Protein AF-A0A2N3RC85-F1 (afdb_monomer_lite)

Sequence (109 aa):
MSHQMHPDEDVQDNLLNWNDRAVVHANGGYGDLDAFVKDSSALSPATMRDLEVLKSHLPEHSIKGLRLLHLQCHIGTDTLSWWCLGARNVYGLVFLPLRWIMPGNYLNK

Secondary structure (DSSP, 8-state):
------HHHHHHHHHHHHHHHHHHIIIIIT--HHHHHH-TT---HHHHHHHHHHGGGSGGGS-TT-EEEEES-TTSHHHHHHHHTT-SEEEEE----GGGS-SS--S--

Structure (mmCIF, N/CA/C/O backbone):
data_AF-A0A2N3RC85-F1
#
_entry.id   AF-A0A2N3RC85-F1
#
loop_
_atom_site.group_PDB
_atom_site.id
_atom_site.type_symbol
_atom_site.label_atom_id
_atom_site.label_alt_id
_atom_site.label_comp_id
_atom_site.label_asym_id
_atom_site.label_entity_id
_atom_site.label_seq_id
_atom_site.pdbx_PDB_ins_code
_atom_site.Cartn_x
_atom_site.Cartn_y
_atom_site.Cartn_z
_atom_site.occupancy
_atom_site.B_iso_or_equiv
_atom_site.auth_seq_id
_atom_site.auth_comp_id
_atom_site.auth_asym_id
_atom_site.auth_atom_id
_atom_site.pdbx_PDB_model_num
ATOM 1 N N . MET A 1 1 ? 25.884 23.493 -8.509 1.00 44.88 1 MET A N 1
ATOM 2 C CA . MET A 1 1 ? 25.782 22.731 -9.769 1.00 44.88 1 MET A CA 1
ATOM 3 C C . MET A 1 1 ? 24.307 22.556 -10.069 1.00 44.88 1 MET A C 1
ATOM 5 O O . MET A 1 1 ? 23.604 22.036 -9.215 1.00 44.88 1 MET A O 1
ATOM 9 N N . SER A 1 2 ? 23.814 23.090 -11.185 1.00 55.50 2 SER A N 1
ATOM 10 C CA . SER A 1 2 ? 22.423 22.904 -11.608 1.00 55.50 2 SER A CA 1
ATOM 11 C C . SER A 1 2 ? 22.266 21.490 -12.159 1.00 55.50 2 SER A C 1
ATOM 13 O O . SER A 1 2 ? 22.930 21.147 -13.133 1.00 55.50 2 SER A O 1
ATOM 15 N N . HIS A 1 3 ? 21.429 20.670 -11.528 1.00 71.19 3 HIS A N 1
ATOM 16 C CA . HIS A 1 3 ? 21.025 19.387 -12.095 1.00 71.19 3 HIS A CA 1
ATOM 17 C C . HIS A 1 3 ? 20.127 19.680 -13.304 1.00 71.19 3 HIS A C 1
ATOM 19 O O . HIS A 1 3 ? 19.030 20.216 -13.142 1.00 71.19 3 HIS A O 1
ATOM 25 N N . GLN A 1 4 ? 20.631 19.437 -14.514 1.00 75.81 4 GLN A N 1
ATOM 26 C CA . GLN A 1 4 ? 19.804 19.441 -15.717 1.00 75.81 4 GLN A CA 1
ATOM 27 C C . GLN A 1 4 ? 18.958 18.169 -15.682 1.00 75.81 4 GLN A C 1
ATOM 29 O O . GLN A 1 4 ? 19.509 17.078 -15.751 1.00 75.81 4 GLN A O 1
ATOM 34 N N . MET A 1 5 ? 17.640 18.319 -15.523 1.00 68.38 5 MET A N 1
ATOM 35 C CA . MET A 1 5 ? 16.714 17.201 -15.705 1.00 68.38 5 MET A CA 1
ATOM 36 C C . MET A 1 5 ? 16.637 16.860 -17.189 1.00 68.38 5 MET A C 1
ATOM 38 O O . MET A 1 5 ? 16.505 17.766 -18.020 1.00 68.38 5 MET A O 1
ATOM 42 N N . HIS A 1 6 ? 16.666 15.568 -17.494 1.00 87.06 6 HIS A N 1
ATOM 43 C CA . HIS A 1 6 ? 16.434 15.016 -18.821 1.00 87.06 6 HIS A CA 1
ATOM 44 C C . HIS A 1 6 ? 15.177 14.149 -18.723 1.00 87.06 6 HIS A C 1
ATOM 46 O O . HIS A 1 6 ? 15.284 12.934 -18.601 1.00 87.06 6 HIS A O 1
ATOM 52 N N . PRO A 1 7 ? 13.969 14.753 -18.745 1.00 80.12 7 PRO A N 1
ATOM 53 C CA . PRO A 1 7 ? 12.749 14.090 -18.287 1.00 80.12 7 PRO A CA 1
ATOM 54 C C . PRO A 1 7 ? 12.446 12.781 -19.014 1.00 80.12 7 PRO A C 1
ATOM 56 O O . PRO A 1 7 ? 11.938 11.849 -18.402 1.00 80.12 7 PRO A O 1
ATOM 59 N N . ASP A 1 8 ? 12.772 12.700 -20.304 1.00 88.94 8 ASP A N 1
ATOM 60 C CA . ASP A 1 8 ? 12.568 11.480 -21.080 1.00 88.94 8 ASP A CA 1
ATOM 61 C C . ASP A 1 8 ? 13.523 10.364 -20.637 1.00 88.94 8 ASP A C 1
ATOM 63 O O . ASP A 1 8 ? 13.085 9.230 -20.458 1.00 88.94 8 ASP A O 1
ATOM 67 N N . GLU A 1 9 ? 14.798 10.678 -20.399 1.00 90.62 9 GLU A N 1
ATOM 68 C CA . GLU A 1 9 ? 15.791 9.719 -19.895 1.00 90.62 9 GLU A CA 1
ATOM 69 C C . GLU A 1 9 ? 15.458 9.297 -18.458 1.00 90.62 9 GLU A C 1
ATOM 71 O O . GLU A 1 9 ? 15.381 8.104 -18.177 1.00 90.62 9 GLU A O 1
ATOM 76 N N . ASP A 1 10 ? 15.123 10.251 -17.584 1.00 90.56 10 ASP A N 1
ATOM 77 C CA . ASP A 1 10 ? 14.735 9.999 -16.191 1.00 90.56 10 ASP A CA 1
ATOM 78 C C . ASP A 1 10 ? 13.502 9.075 -16.100 1.00 90.56 10 ASP A C 1
ATOM 80 O O . ASP A 1 10 ? 13.435 8.160 -15.271 1.00 90.56 10 ASP A O 1
ATOM 84 N N . VAL A 1 11 ? 12.510 9.285 -16.975 1.00 89.12 11 VAL A N 1
ATOM 85 C CA . VAL A 1 11 ? 11.309 8.441 -17.054 1.00 89.12 11 VAL A CA 1
ATOM 86 C C . VAL A 1 11 ? 11.645 7.043 -17.571 1.00 89.12 11 VAL A C 1
ATOM 88 O O . VAL A 1 11 ? 11.105 6.068 -17.040 1.00 89.12 11 VAL A O 1
ATOM 91 N N . GLN A 1 12 ? 12.521 6.918 -18.574 1.00 89.56 12 GLN A N 1
ATOM 92 C CA . GLN A 1 12 ? 12.948 5.613 -19.086 1.00 89.56 12 GLN A CA 1
ATOM 93 C C . GLN A 1 12 ? 13.753 4.828 -18.049 1.00 89.56 12 GLN A C 1
ATOM 95 O O . GLN A 1 12 ? 13.475 3.648 -17.839 1.00 89.56 12 GLN A O 1
ATOM 100 N N . ASP A 1 13 ? 14.680 5.471 -17.346 1.00 90.88 13 ASP A N 1
ATOM 101 C CA . ASP A 1 13 ? 15.477 4.830 -16.300 1.00 90.88 13 ASP A CA 1
ATOM 102 C C . ASP A 1 13 ? 14.601 4.370 -15.131 1.00 90.88 13 ASP A C 1
ATOM 104 O O . ASP A 1 13 ? 14.724 3.235 -14.658 1.00 90.88 13 ASP A O 1
ATOM 108 N N . ASN A 1 14 ? 13.643 5.201 -14.708 1.00 87.88 14 ASN A N 1
ATOM 109 C CA . ASN A 1 14 ? 12.652 4.807 -13.711 1.00 87.88 14 ASN A CA 1
ATOM 110 C C . ASN A 1 14 ? 11.813 3.612 -14.191 1.00 87.88 14 ASN A C 1
ATOM 112 O O . ASN A 1 14 ? 11.575 2.678 -13.423 1.00 87.88 14 ASN A O 1
ATOM 116 N N . LEU A 1 15 ? 11.383 3.611 -15.456 1.00 87.00 15 LEU A N 1
ATOM 117 C CA . LEU A 1 15 ? 10.632 2.497 -16.030 1.00 87.00 15 LEU A CA 1
ATOM 118 C C . LEU A 1 15 ? 11.458 1.206 -16.018 1.00 87.00 15 LEU A C 1
ATOM 120 O O . LEU A 1 15 ? 10.969 0.186 -15.541 1.00 87.00 15 LEU A O 1
ATOM 124 N N . LEU A 1 16 ? 12.708 1.238 -16.486 1.00 88.38 16 LEU A N 1
ATOM 125 C CA . LEU A 1 16 ? 13.602 0.076 -16.480 1.00 88.38 16 LEU A CA 1
ATOM 126 C C . LEU A 1 16 ? 13.815 -0.460 -15.061 1.00 88.38 16 LEU A C 1
ATOM 128 O O . LEU A 1 16 ? 13.669 -1.658 -14.821 1.00 88.38 16 LEU A O 1
ATOM 132 N N . ASN A 1 17 ? 14.049 0.430 -14.097 1.00 86.56 17 ASN A N 1
ATOM 133 C CA . ASN A 1 17 ? 14.2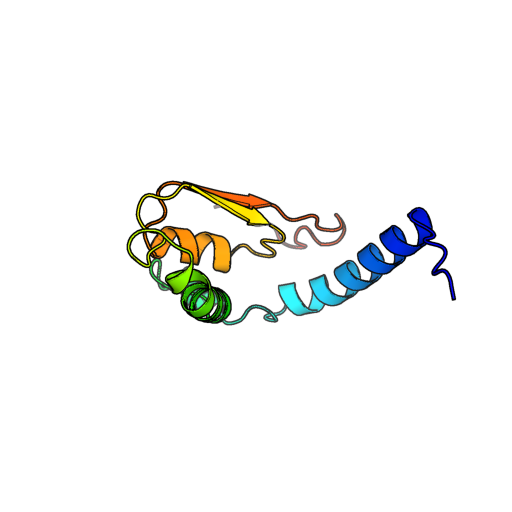01 0.051 -12.699 1.00 86.56 17 ASN A CA 1
ATOM 134 C C . ASN A 1 17 ? 12.955 -0.651 -12.130 1.00 86.56 17 ASN A C 1
ATOM 136 O O . ASN A 1 17 ? 13.067 -1.655 -11.419 1.00 86.56 17 ASN A O 1
ATOM 140 N N . TRP A 1 18 ? 11.761 -0.148 -12.454 1.00 84.75 18 TRP A N 1
ATOM 141 C CA . TRP A 1 18 ? 10.503 -0.770 -12.046 1.00 84.75 18 TRP A CA 1
ATOM 142 C C . TRP A 1 18 ? 10.241 -2.101 -12.754 1.00 84.75 18 TRP A C 1
ATOM 144 O O . TRP A 1 18 ? 9.736 -3.030 -12.114 1.00 84.75 18 TRP A O 1
ATOM 154 N N . ASN A 1 19 ? 10.622 -2.230 -14.029 1.00 84.56 19 ASN A N 1
ATOM 155 C CA . ASN A 1 19 ? 10.514 -3.480 -14.787 1.00 84.56 19 ASN A CA 1
ATOM 156 C C . ASN A 1 19 ? 11.310 -4.604 -14.120 1.00 84.56 19 ASN A C 1
ATOM 158 O O . ASN A 1 19 ? 10.788 -5.708 -13.953 1.00 84.56 19 ASN A O 1
ATOM 162 N N . ASP A 1 20 ? 12.544 -4.316 -13.706 1.00 84.06 20 ASP A N 1
ATOM 163 C CA . ASP A 1 20 ? 13.432 -5.305 -13.095 1.00 84.06 20 ASP A CA 1
ATOM 164 C C . ASP A 1 20 ? 12.884 -5.801 -11.751 1.00 84.06 20 ASP A C 1
ATOM 166 O O . ASP A 1 20 ? 12.873 -7.002 -11.464 1.00 84.06 20 ASP A O 1
ATOM 170 N N . ARG A 1 21 ? 12.346 -4.892 -10.930 1.00 81.62 21 ARG A N 1
ATOM 171 C CA . ARG A 1 21 ? 11.777 -5.239 -9.617 1.00 81.62 21 ARG A CA 1
ATOM 172 C C . ARG A 1 21 ? 10.451 -5.987 -9.720 1.00 81.62 21 ARG A C 1
ATOM 174 O O . ARG A 1 21 ? 10.160 -6.815 -8.858 1.00 81.62 21 ARG A O 1
ATOM 181 N N . ALA A 1 22 ? 9.662 -5.749 -10.770 1.00 78.81 22 ALA A N 1
ATOM 182 C CA . ALA A 1 22 ? 8.377 -6.421 -10.971 1.00 78.81 22 ALA A CA 1
ATOM 183 C C . ALA A 1 22 ? 8.504 -7.957 -10.978 1.00 78.81 22 ALA A C 1
ATOM 185 O O . ALA A 1 22 ? 7.624 -8.646 -10.462 1.00 78.81 22 ALA A O 1
ATOM 186 N N . VAL A 1 23 ? 9.619 -8.497 -11.483 1.00 75.06 23 VAL A N 1
ATOM 187 C CA . VAL A 1 23 ? 9.885 -9.946 -11.482 1.00 75.06 23 VAL A CA 1
ATOM 188 C C . VAL A 1 23 ? 10.068 -10.486 -10.064 1.00 75.06 23 VAL A C 1
ATOM 190 O O . VAL A 1 23 ? 9.512 -11.528 -9.720 1.00 75.06 23 VAL A O 1
ATOM 193 N N . VAL A 1 24 ? 10.817 -9.779 -9.217 1.00 77.00 24 VAL A N 1
ATOM 194 C CA . VAL A 1 24 ? 11.023 -10.166 -7.810 1.00 77.00 24 VAL A CA 1
ATOM 195 C C . VAL A 1 24 ? 9.699 -10.119 -7.051 1.00 77.00 24 VAL A C 1
ATOM 197 O O . VAL A 1 24 ? 9.352 -11.036 -6.310 1.00 77.00 24 VAL A O 1
ATOM 200 N N . HIS A 1 25 ? 8.921 -9.071 -7.290 1.00 73.31 25 HIS A N 1
ATOM 201 C CA . HIS A 1 25 ? 7.614 -8.872 -6.688 1.00 73.31 25 HIS A CA 1
ATOM 202 C C . HIS A 1 25 ? 6.608 -9.980 -7.017 1.00 73.31 25 HIS A C 1
ATOM 204 O O . HIS A 1 25 ? 5.914 -10.451 -6.118 1.00 73.31 25 HIS A O 1
ATOM 210 N N . ALA A 1 26 ? 6.560 -10.427 -8.275 1.00 71.12 26 ALA A N 1
ATOM 211 C CA . ALA A 1 26 ? 5.681 -11.514 -8.706 1.00 71.12 26 ALA A CA 1
ATOM 212 C C . ALA A 1 26 ? 6.050 -12.871 -8.078 1.00 71.12 26 ALA A C 1
ATOM 214 O O . ALA A 1 26 ? 5.180 -13.714 -7.890 1.00 71.12 26 ALA A O 1
ATOM 215 N N . ASN A 1 27 ? 7.321 -13.069 -7.718 1.00 72.12 27 ASN A N 1
ATOM 216 C CA . ASN A 1 27 ? 7.837 -14.322 -7.160 1.00 72.12 27 ASN A CA 1
ATOM 217 C C . ASN A 1 27 ? 7.956 -14.302 -5.622 1.00 72.12 27 ASN A C 1
ATOM 219 O O . ASN A 1 27 ? 8.816 -14.974 -5.057 1.00 72.12 27 ASN A O 1
ATOM 223 N N . GLY A 1 28 ? 7.107 -13.526 -4.938 1.00 67.50 28 GLY A N 1
ATOM 224 C CA . GLY A 1 28 ? 7.037 -13.497 -3.469 1.00 67.50 28 GLY A CA 1
ATOM 225 C C . GLY A 1 28 ? 7.723 -12.302 -2.800 1.00 67.50 28 GLY A C 1
ATOM 226 O O . GLY A 1 28 ? 7.796 -12.247 -1.575 1.00 67.50 28 GLY A O 1
ATOM 227 N N . GLY A 1 29 ? 8.181 -11.305 -3.565 1.00 67.94 29 GLY A N 1
ATOM 228 C CA . GLY A 1 29 ? 8.802 -10.091 -3.016 1.00 67.94 29 GLY A CA 1
ATOM 229 C C . GLY A 1 29 ? 7.890 -9.237 -2.119 1.00 67.94 29 GLY A C 1
ATOM 230 O O . GLY A 1 29 ? 8.398 -8.429 -1.348 1.00 67.94 29 GLY A O 1
ATOM 231 N N . TYR A 1 30 ? 6.567 -9.426 -2.179 1.00 64.94 30 TYR A N 1
ATOM 232 C CA . TYR A 1 30 ? 5.582 -8.717 -1.343 1.00 64.94 30 TYR A CA 1
ATOM 233 C C . TYR A 1 30 ? 5.067 -9.524 -0.141 1.00 64.94 30 TYR A C 1
ATOM 235 O O . TYR A 1 30 ? 4.176 -9.064 0.573 1.00 64.94 30 TYR A O 1
ATOM 243 N N . GLY A 1 31 ? 5.656 -10.691 0.128 1.00 69.94 31 GLY A N 1
ATOM 244 C CA . GLY A 1 31 ? 5.307 -11.535 1.269 1.00 69.94 31 GLY A CA 1
ATOM 245 C C . GLY A 1 31 ? 4.392 -12.705 0.911 1.00 69.94 31 GLY A C 1
ATOM 246 O O . GLY A 1 31 ? 4.314 -13.131 -0.241 1.00 69.94 31 GLY A O 1
ATOM 247 N N . ASP A 1 32 ? 3.743 -13.256 1.935 1.00 75.38 32 ASP A N 1
ATOM 248 C CA . ASP A 1 32 ? 2.949 -14.480 1.834 1.00 75.38 32 ASP A CA 1
ATOM 249 C C . ASP A 1 32 ? 1.572 -14.204 1.212 1.00 75.38 32 ASP A C 1
ATOM 251 O O . ASP A 1 32 ? 0.622 -13.807 1.889 1.00 75.38 32 ASP A O 1
ATOM 255 N N . LEU A 1 33 ? 1.466 -14.411 -0.101 1.00 80.81 33 LEU A N 1
ATOM 256 C CA . LEU A 1 33 ? 0.194 -14.295 -0.814 1.00 80.81 33 LEU A CA 1
ATOM 257 C C . LEU A 1 33 ? -0.808 -15.372 -0.404 1.00 80.81 33 LEU A C 1
ATOM 259 O O . LEU A 1 33 ? -2.012 -15.115 -0.433 1.00 80.81 33 LEU A O 1
ATOM 263 N N . ASP A 1 34 ? -0.339 -16.542 0.032 1.00 84.06 34 ASP A N 1
ATOM 264 C CA . ASP A 1 34 ? -1.229 -17.605 0.485 1.00 84.06 34 ASP A CA 1
ATOM 265 C C . ASP A 1 34 ? -1.961 -17.194 1.764 1.00 84.06 34 ASP A C 1
ATOM 267 O O . ASP A 1 34 ? -3.102 -17.610 1.969 1.00 84.06 34 ASP A O 1
ATOM 271 N N . ALA A 1 35 ? -1.347 -16.362 2.611 1.00 83.75 35 ALA A N 1
ATOM 272 C CA . ALA A 1 35 ? -2.002 -15.821 3.798 1.0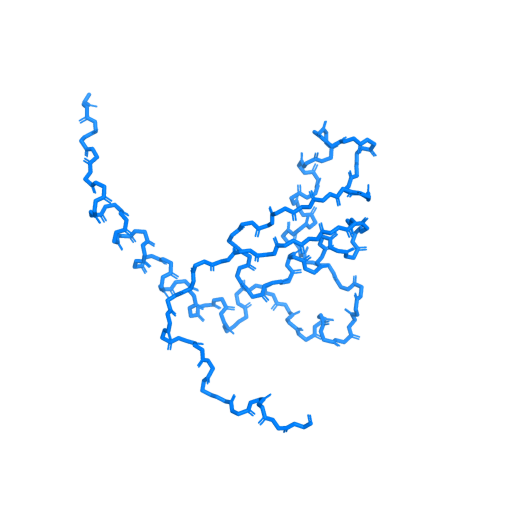0 83.75 35 ALA A CA 1
ATOM 273 C C . ALA A 1 35 ? -3.246 -14.996 3.430 1.00 83.75 35 ALA A C 1
ATOM 275 O O . ALA A 1 35 ? -4.303 -15.206 4.015 1.00 83.75 35 ALA A O 1
ATOM 276 N N . PHE A 1 36 ? -3.160 -14.140 2.406 1.00 86.12 36 PHE A N 1
ATOM 277 C CA . PHE A 1 36 ? -4.298 -13.344 1.923 1.00 86.12 36 PHE A CA 1
ATOM 278 C C . PHE A 1 36 ? -5.382 -14.183 1.240 1.00 86.12 36 PHE A C 1
ATOM 280 O O . PHE A 1 36 ? -6.553 -13.810 1.256 1.00 86.12 36 PHE A O 1
ATOM 287 N N . VAL A 1 37 ? -5.013 -15.318 0.642 1.00 87.00 37 VAL A N 1
ATOM 288 C CA . VAL A 1 37 ? -5.985 -16.265 0.072 1.00 87.00 37 VAL A CA 1
ATOM 289 C C . VAL A 1 37 ? -6.713 -17.040 1.175 1.00 87.00 37 VAL A C 1
ATOM 291 O O . VAL A 1 37 ? -7.904 -17.320 1.047 1.00 87.00 37 VAL A O 1
ATOM 294 N N . LYS A 1 38 ? -6.011 -17.406 2.253 1.00 91.06 38 LYS A N 1
ATOM 295 C CA . LYS A 1 38 ? -6.552 -18.217 3.358 1.00 91.06 38 LYS A CA 1
ATOM 296 C C . LYS A 1 38 ? -7.331 -17.394 4.382 1.00 91.06 38 LYS A C 1
ATOM 298 O O . LYS A 1 38 ? -8.251 -17.927 4.997 1.00 91.06 38 LYS A O 1
ATOM 303 N N . ASP A 1 39 ? -6.960 -16.134 4.573 1.00 91.12 39 ASP A N 1
ATOM 304 C CA . ASP A 1 39 ? -7.539 -15.238 5.567 1.00 91.12 39 ASP A CA 1
ATOM 305 C C . ASP A 1 39 ? -7.902 -13.893 4.930 1.00 91.12 39 ASP A C 1
ATOM 307 O O . ASP A 1 39 ? -7.046 -13.078 4.587 1.00 91.12 39 ASP A O 1
ATOM 311 N N . SER A 1 40 ? -9.206 -13.632 4.824 1.00 87.75 40 SER A N 1
ATOM 312 C CA . SER A 1 40 ? -9.733 -12.376 4.285 1.00 87.75 40 SER A CA 1
ATOM 313 C C . SER A 1 40 ? -9.467 -11.157 5.172 1.00 87.75 40 SER A C 1
ATOM 315 O O . SER A 1 40 ? -9.766 -10.043 4.754 1.00 87.75 40 SER A O 1
ATOM 317 N N . SER A 1 41 ? -8.978 -11.354 6.398 1.00 92.56 41 SER A N 1
ATOM 318 C CA . SER A 1 41 ? -8.578 -10.293 7.326 1.00 92.56 41 SER A CA 1
ATOM 319 C C . SER A 1 41 ? -7.064 -10.076 7.390 1.00 92.56 41 SER A C 1
ATOM 321 O O . SER A 1 41 ? -6.604 -9.244 8.174 1.00 92.56 41 SER A O 1
ATOM 323 N N . ALA A 1 42 ? -6.293 -10.786 6.559 1.00 92.62 42 ALA A N 1
ATOM 324 C CA . ALA A 1 42 ? -4.847 -10.645 6.499 1.00 92.62 42 ALA A CA 1
ATOM 325 C C . ALA A 1 42 ? -4.431 -9.194 6.204 1.00 92.62 42 ALA A C 1
ATOM 327 O O . ALA A 1 42 ? -5.021 -8.502 5.370 1.00 92.62 42 ALA A O 1
ATOM 328 N N . LEU A 1 43 ? -3.377 -8.750 6.890 1.00 93.88 43 LEU A N 1
ATOM 329 C CA . LEU A 1 43 ? -2.795 -7.420 6.742 1.00 93.88 43 LEU A CA 1
ATOM 330 C C . LEU A 1 43 ? -1.334 -7.537 6.324 1.00 93.88 43 LEU A C 1
ATOM 332 O O . LEU A 1 43 ? -0.583 -8.356 6.859 1.00 93.88 43 LEU A O 1
ATOM 336 N N . SER A 1 44 ? -0.909 -6.688 5.392 1.00 92.25 44 SER A N 1
ATOM 337 C CA . SER A 1 44 ? 0.469 -6.696 4.929 1.00 92.25 44 SER A CA 1
ATOM 338 C C . SER A 1 44 ? 1.373 -6.019 5.966 1.00 92.25 44 SER A C 1
ATOM 340 O O . SER A 1 44 ? 0.993 -5.009 6.574 1.00 92.25 44 SER A O 1
ATOM 342 N N . PRO A 1 45 ? 2.609 -6.511 6.161 1.00 91.50 45 PRO A N 1
ATOM 343 C CA . PRO A 1 45 ? 3.564 -5.852 7.046 1.00 91.50 45 PRO A CA 1
ATOM 344 C C . PRO A 1 45 ? 3.900 -4.417 6.619 1.00 91.50 45 PRO A C 1
ATOM 346 O O . PRO A 1 45 ? 4.237 -3.595 7.468 1.00 91.50 45 PRO A O 1
ATOM 349 N N . ALA A 1 46 ? 3.843 -4.118 5.316 1.00 91.31 46 ALA A N 1
ATOM 350 C CA . ALA A 1 46 ? 4.081 -2.777 4.787 1.00 91.31 46 ALA A CA 1
ATOM 351 C C . ALA A 1 46 ? 2.969 -1.813 5.212 1.00 91.31 46 ALA A C 1
ATOM 353 O O . ALA A 1 46 ? 3.258 -0.818 5.871 1.00 91.31 46 ALA A O 1
ATOM 354 N N . THR A 1 47 ? 1.706 -2.182 4.987 1.00 94.50 47 THR A N 1
ATOM 355 C CA . THR A 1 47 ? 0.549 -1.384 5.414 1.00 94.50 47 THR A CA 1
ATOM 356 C C . THR A 1 47 ? 0.539 -1.139 6.922 1.00 94.50 47 THR A C 1
ATOM 358 O O . THR A 1 47 ? 0.242 -0.031 7.362 1.00 94.50 47 THR A O 1
ATOM 361 N N . MET A 1 48 ? 0.914 -2.137 7.729 1.00 95.19 48 MET A N 1
ATOM 362 C CA . MET A 1 48 ? 1.009 -1.965 9.182 1.00 95.19 48 MET A CA 1
ATOM 363 C C . MET A 1 48 ? 2.062 -0.924 9.578 1.00 95.19 48 MET A C 1
ATOM 365 O O . MET A 1 48 ? 1.788 -0.081 10.429 1.00 95.19 48 MET A O 1
ATOM 369 N N . ARG A 1 49 ? 3.247 -0.939 8.952 1.00 95.69 49 ARG A N 1
ATOM 370 C CA . ARG A 1 49 ? 4.287 0.074 9.205 1.00 95.69 49 ARG A CA 1
ATOM 371 C C . ARG A 1 49 ? 3.846 1.464 8.761 1.00 95.69 49 ARG A C 1
ATOM 373 O O . ARG A 1 49 ? 4.034 2.422 9.507 1.00 95.69 49 ARG A O 1
ATOM 380 N N . ASP A 1 50 ? 3.240 1.561 7.584 1.00 95.44 50 ASP A N 1
ATOM 381 C CA . ASP A 1 50 ? 2.776 2.834 7.036 1.00 95.44 50 ASP A CA 1
ATOM 382 C C . ASP A 1 50 ? 1.671 3.435 7.907 1.00 95.44 50 ASP A C 1
ATOM 384 O O . ASP A 1 50 ? 1.684 4.634 8.185 1.00 95.44 50 ASP A O 1
ATOM 388 N N . LEU A 1 51 ? 0.751 2.609 8.417 1.00 96.25 51 LEU A N 1
ATOM 389 C CA . LEU A 1 51 ? -0.290 3.064 9.332 1.00 96.25 51 LEU A CA 1
ATOM 390 C C . LEU A 1 51 ? 0.312 3.689 10.596 1.00 96.25 51 LEU A C 1
ATOM 392 O O . LEU A 1 51 ? -0.158 4.747 11.005 1.00 96.25 51 LEU A O 1
ATOM 396 N N . GLU A 1 52 ? 1.352 3.099 11.196 1.00 97.25 52 GLU A N 1
ATOM 397 C CA . GLU A 1 52 ? 1.9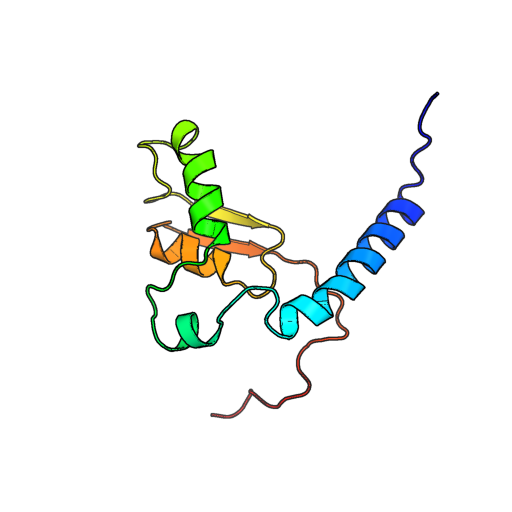97 3.681 12.385 1.00 97.25 52 GLU A CA 1
ATOM 398 C C . GLU A 1 52 ? 2.544 5.091 12.127 1.00 97.25 52 GLU A C 1
ATOM 400 O O . GLU A 1 52 ? 2.391 5.970 12.975 1.00 97.25 52 GLU A O 1
ATOM 405 N N . VAL A 1 53 ? 3.121 5.333 10.947 1.00 97.06 53 VAL A N 1
ATOM 406 C CA . VAL A 1 53 ? 3.603 6.666 10.549 1.00 97.06 53 VAL A CA 1
ATOM 407 C C . VAL A 1 53 ? 2.432 7.622 10.312 1.00 97.06 53 VAL A C 1
ATOM 409 O O . VAL A 1 53 ? 2.474 8.779 10.725 1.00 97.06 53 VAL A O 1
ATOM 412 N N . LEU A 1 54 ? 1.367 7.146 9.665 1.00 96.19 54 LEU A N 1
ATOM 413 C CA . LEU A 1 54 ? 0.226 7.973 9.278 1.00 96.19 54 LEU A CA 1
ATOM 414 C C . LEU A 1 54 ? -0.697 8.330 10.447 1.00 96.19 54 LEU A C 1
ATOM 416 O O . LEU A 1 54 ? -1.356 9.363 10.383 1.00 96.19 54 LEU A O 1
ATOM 420 N N . LYS A 1 55 ? -0.754 7.529 11.520 1.00 96.88 55 LYS A N 1
ATOM 421 C CA . LYS A 1 55 ? -1.673 7.727 12.661 1.00 96.88 55 LYS A CA 1
ATOM 422 C C . LYS A 1 55 ? -1.689 9.155 13.204 1.00 96.88 55 LYS A C 1
ATOM 424 O O . LYS A 1 55 ? -2.759 9.670 13.514 1.00 96.88 55 LYS A O 1
ATOM 429 N N . SER A 1 56 ? -0.540 9.814 13.321 1.00 97.38 56 SER A N 1
ATOM 430 C CA . SER A 1 56 ? -0.456 11.193 13.832 1.00 97.38 56 SER A CA 1
ATOM 431 C C . SER A 1 56 ? -1.073 12.234 12.888 1.00 97.38 56 SER A C 1
ATOM 433 O O . SER A 1 56 ? -1.439 13.322 13.327 1.00 97.38 56 SER A O 1
ATOM 435 N N . HIS A 1 57 ? -1.204 11.898 11.606 1.00 96.69 57 HIS A N 1
ATOM 436 C CA . HIS A 1 57 ? -1.712 12.759 10.540 1.00 96.69 57 HIS A CA 1
ATOM 437 C C . HIS A 1 57 ? -3.165 12.447 10.156 1.00 96.69 57 HIS A C 1
ATOM 439 O O . HIS A 1 57 ? -3.762 13.179 9.366 1.00 96.69 57 HIS A O 1
ATOM 445 N N . LEU A 1 58 ? -3.732 11.364 10.691 1.00 96.38 58 LEU A N 1
ATOM 446 C CA . LEU A 1 58 ? -5.079 10.903 10.378 1.00 96.38 58 LEU A CA 1
ATOM 447 C C . LEU A 1 58 ? -6.106 11.400 11.406 1.00 96.38 58 LEU A C 1
ATOM 449 O O . LEU A 1 58 ? -5.801 11.479 12.601 1.00 96.38 58 LEU A O 1
ATOM 453 N N . PRO A 1 59 ? -7.351 11.676 10.976 1.00 93.62 59 PRO A N 1
ATOM 454 C CA . PRO A 1 59 ? -8.445 11.915 11.907 1.00 93.62 59 PRO A CA 1
ATOM 455 C C . PRO A 1 59 ? -8.652 10.681 12.790 1.00 93.62 59 PRO A C 1
ATOM 457 O O . PRO A 1 59 ? -8.569 9.549 12.316 1.00 93.62 59 PRO A O 1
ATOM 460 N N . GLU A 1 60 ? -8.886 10.904 14.084 1.00 94.81 60 GLU A N 1
ATOM 461 C CA . GLU A 1 60 ? -9.090 9.834 15.078 1.00 94.81 60 GLU A CA 1
ATOM 462 C C . GLU A 1 60 ? -7.960 8.781 15.111 1.00 94.81 60 GLU A C 1
ATOM 464 O O . GLU A 1 60 ? -8.153 7.667 15.596 1.00 94.81 60 GLU A O 1
ATOM 469 N N . HIS A 1 61 ? -6.775 9.121 14.587 1.00 96.19 61 HIS A N 1
ATOM 470 C CA . HIS A 1 61 ? -5.644 8.207 14.432 1.00 96.19 61 HIS A CA 1
ATOM 471 C C . HIS A 1 61 ? -5.991 6.919 13.662 1.00 96.19 61 HIS A C 1
ATOM 473 O O . HIS A 1 61 ? -5.451 5.848 13.944 1.00 96.19 61 HIS A O 1
ATOM 479 N N . SER A 1 62 ? -6.910 7.002 12.693 1.00 96.31 62 SER A N 1
ATOM 480 C CA . SER A 1 62 ? -7.421 5.845 11.958 1.00 96.31 62 SER A CA 1
ATOM 481 C C . SER A 1 62 ? -7.747 6.168 10.500 1.00 96.31 62 SER A C 1
ATOM 483 O O . SER A 1 62 ? -8.052 7.300 10.138 1.00 96.31 62 SER A O 1
ATOM 485 N N . ILE A 1 63 ? -7.732 5.136 9.654 1.00 97.12 63 ILE A N 1
ATOM 486 C CA . ILE A 1 63 ? -8.227 5.220 8.273 1.00 97.12 63 ILE A CA 1
ATOM 487 C C . ILE A 1 63 ? -9.733 4.926 8.164 1.00 97.12 63 ILE A C 1
ATOM 489 O O . ILE A 1 63 ? -10.304 4.977 7.069 1.00 97.12 63 ILE A O 1
ATOM 493 N N . LYS A 1 64 ? -10.388 4.572 9.279 1.00 97.62 64 LYS A N 1
ATOM 494 C CA . LYS A 1 64 ? -11.763 4.074 9.281 1.00 97.62 64 LYS A CA 1
ATOM 495 C C . LYS A 1 64 ? -12.723 5.110 8.697 1.00 97.62 64 LYS A C 1
ATOM 497 O O . LYS A 1 64 ? -12.718 6.273 9.077 1.00 97.62 64 LYS A O 1
ATOM 502 N N . GLY A 1 65 ? -13.559 4.682 7.754 1.00 97.31 65 GLY A N 1
ATOM 503 C CA . GLY A 1 65 ? -14.528 5.555 7.088 1.00 97.31 65 GLY A CA 1
ATOM 504 C C . GLY A 1 65 ? -13.941 6.480 6.011 1.00 97.31 65 GLY A C 1
ATOM 505 O O . GLY A 1 65 ? -14.713 7.115 5.287 1.00 97.31 65 GLY A O 1
ATOM 506 N N . LEU A 1 66 ? -12.613 6.527 5.844 1.00 97.62 66 LEU A N 1
ATOM 507 C CA . LEU A 1 66 ? -11.956 7.361 4.836 1.00 97.62 66 LEU A CA 1
ATOM 508 C C . LEU A 1 66 ? -12.004 6.731 3.440 1.00 97.62 66 LEU A C 1
ATOM 510 O O . LEU A 1 66 ? -12.201 5.527 3.271 1.00 97.62 66 LEU A O 1
ATOM 514 N N . ARG A 1 67 ? -11.812 7.568 2.418 1.00 97.69 67 ARG A N 1
ATOM 515 C CA . ARG A 1 67 ? -11.642 7.147 1.022 1.00 97.69 67 ARG A CA 1
ATOM 516 C C . ARG A 1 67 ? -10.168 7.273 0.655 1.00 97.69 67 ARG A C 1
ATOM 518 O O . ARG A 1 67 ? -9.594 8.339 0.851 1.00 97.69 67 ARG A O 1
ATOM 525 N N . LEU A 1 68 ? -9.584 6.212 0.111 1.00 96.88 68 LEU A N 1
ATOM 526 C CA . LEU A 1 68 ? -8.154 6.109 -0.161 1.00 96.88 68 LEU A CA 1
ATOM 527 C C . LEU A 1 68 ? -7.890 5.871 -1.652 1.00 96.88 68 LEU A C 1
ATOM 529 O O . LEU A 1 68 ? -8.553 5.054 -2.296 1.00 96.88 68 LEU A O 1
ATOM 533 N N . LEU A 1 69 ? -6.886 6.571 -2.178 1.00 96.62 69 LEU A N 1
ATOM 534 C CA . LEU A 1 69 ? -6.229 6.254 -3.442 1.00 96.62 69 LEU A CA 1
ATOM 535 C C . LEU A 1 69 ? -4.838 5.714 -3.105 1.00 96.62 69 LEU A C 1
ATOM 537 O O . LEU A 1 69 ? -3.988 6.458 -2.624 1.00 96.62 69 LEU A O 1
ATOM 541 N N . HIS A 1 70 ? -4.622 4.424 -3.334 1.00 95.12 70 HIS A N 1
ATOM 542 C CA . HIS A 1 70 ? -3.354 3.755 -3.087 1.00 95.12 70 HIS A CA 1
ATOM 543 C C . HIS A 1 70 ? -2.555 3.671 -4.394 1.00 95.12 70 HIS A C 1
ATOM 545 O O . HIS A 1 70 ? -2.875 2.892 -5.295 1.00 95.12 70 HIS A O 1
ATOM 551 N N . LEU A 1 71 ? -1.543 4.529 -4.514 1.00 93.44 71 LEU A N 1
ATOM 552 C CA . LEU A 1 71 ? -0.665 4.599 -5.681 1.00 93.44 71 LEU A CA 1
ATOM 553 C C . LEU A 1 71 ? 0.453 3.565 -5.586 1.00 93.44 71 LEU A C 1
ATOM 555 O O . LEU A 1 71 ? 0.914 3.258 -4.495 1.00 93.44 71 LEU A O 1
ATOM 559 N N . GLN A 1 72 ? 0.924 3.099 -6.744 1.00 88.44 72 GLN A N 1
ATOM 560 C CA . GLN A 1 72 ? 1.923 2.035 -6.846 1.00 88.44 72 GLN A CA 1
ATOM 561 C C . GLN A 1 72 ? 1.456 0.775 -6.106 1.00 88.44 72 GLN A C 1
ATOM 563 O O . GLN A 1 72 ? 2.195 0.173 -5.347 1.00 88.44 72 GLN A O 1
ATOM 568 N N . CYS A 1 73 ? 0.208 0.351 -6.329 1.00 88.19 73 CYS A N 1
ATOM 569 C CA . CYS A 1 73 ? -0.390 -0.720 -5.528 1.00 88.19 73 CYS A CA 1
ATOM 570 C C . CYS A 1 73 ? 0.180 -2.127 -5.774 1.00 88.19 73 CYS A C 1
ATOM 572 O O . CYS A 1 73 ? -0.205 -3.065 -5.076 1.00 88.19 73 CYS A O 1
ATOM 574 N N . HIS A 1 74 ? 1.059 -2.291 -6.766 1.00 86.44 74 HIS A N 1
ATOM 575 C CA . HIS A 1 74 ? 1.685 -3.566 -7.120 1.00 86.44 74 HIS A CA 1
ATOM 576 C C . HIS A 1 74 ? 0.657 -4.689 -7.328 1.00 86.44 74 HIS A C 1
ATOM 578 O O . HIS A 1 74 ? -0.245 -4.540 -8.149 1.00 86.44 74 HIS A O 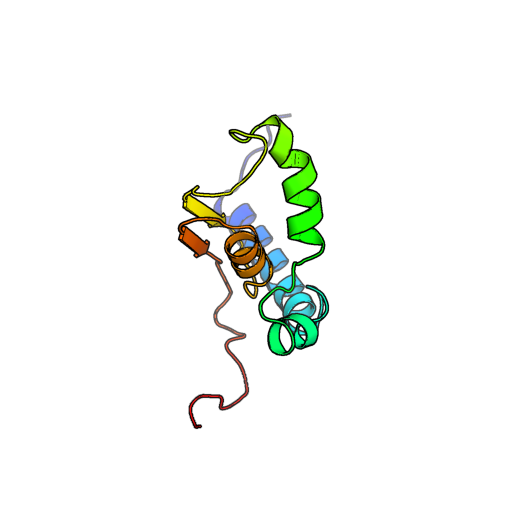1
ATOM 584 N N . ILE A 1 75 ? 0.784 -5.794 -6.587 1.00 84.12 75 ILE A N 1
ATOM 585 C CA . ILE A 1 75 ? -0.139 -6.937 -6.606 1.00 84.12 75 ILE A CA 1
ATOM 586 C C . ILE A 1 75 ? -1.373 -6.747 -5.702 1.00 84.12 75 ILE A C 1
ATOM 588 O O . ILE A 1 75 ? -2.247 -7.605 -5.672 1.00 84.12 75 ILE A O 1
ATOM 592 N N . GLY A 1 76 ? -1.472 -5.624 -4.981 1.00 89.31 76 GLY A N 1
ATOM 593 C CA . GLY A 1 76 ? -2.695 -5.195 -4.296 1.00 89.31 76 GLY A CA 1
ATOM 594 C C . GLY A 1 76 ? -2.867 -5.634 -2.837 1.00 89.31 76 GLY A C 1
ATOM 595 O O . GLY A 1 76 ? -3.886 -5.282 -2.245 1.00 89.31 76 GLY A O 1
ATOM 596 N N . THR A 1 77 ? -1.902 -6.328 -2.223 1.00 91.44 77 THR A N 1
ATOM 597 C CA . THR A 1 77 ? -1.968 -6.762 -0.805 1.00 91.44 77 THR A CA 1
ATOM 598 C C . THR A 1 77 ? -2.243 -5.603 0.149 1.00 91.44 77 THR A C 1
ATOM 600 O O . THR A 1 77 ? -3.067 -5.696 1.057 1.00 91.44 77 THR A O 1
ATOM 603 N N . ASP A 1 78 ? -1.599 -4.472 -0.100 1.00 93.31 78 ASP A N 1
ATOM 604 C CA . ASP A 1 78 ? -1.702 -3.282 0.737 1.00 93.31 78 ASP A CA 1
ATOM 605 C C . ASP A 1 78 ? -3.047 -2.579 0.520 1.00 93.31 78 ASP A C 1
ATOM 607 O O . ASP A 1 78 ? -3.712 -2.181 1.471 1.00 93.31 78 ASP A O 1
ATOM 611 N N . THR A 1 79 ? -3.529 -2.538 -0.728 1.00 94.69 79 THR A N 1
ATOM 612 C CA . THR A 1 79 ? -4.885 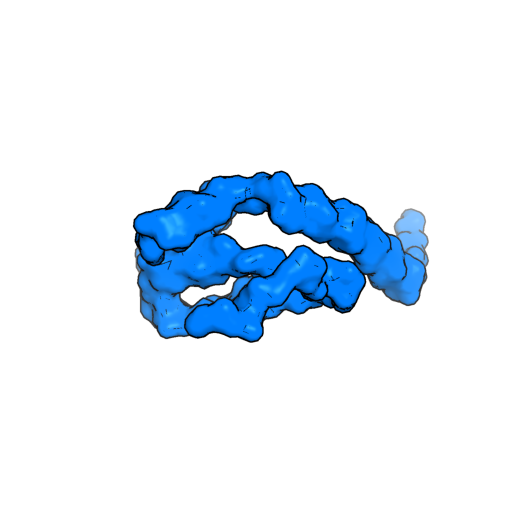-2.064 -1.056 1.00 94.69 79 THR A CA 1
ATOM 613 C C . THR A 1 79 ? -5.951 -2.844 -0.282 1.00 94.69 79 THR A C 1
ATOM 615 O O . THR A 1 79 ? -6.868 -2.240 0.277 1.00 94.69 79 THR A O 1
ATOM 618 N N . LEU A 1 80 ? -5.827 -4.174 -0.220 1.00 94.44 80 LEU A N 1
ATOM 619 C CA . LEU A 1 80 ? -6.736 -5.026 0.551 1.00 94.44 80 LEU A CA 1
ATOM 620 C C . LEU A 1 80 ? -6.580 -4.814 2.059 1.00 94.44 80 LEU A C 1
ATOM 622 O O . LEU A 1 80 ? -7.575 -4.766 2.778 1.00 94.44 80 LEU A O 1
ATOM 626 N N . SER A 1 81 ? -5.353 -4.620 2.535 1.00 95.69 81 SER A N 1
ATOM 627 C CA . SER A 1 81 ? -5.077 -4.351 3.949 1.00 95.69 81 SER A CA 1
ATOM 628 C C . SER A 1 81 ? -5.749 -3.053 4.412 1.00 95.69 81 SER A C 1
ATOM 630 O O . SER A 1 81 ? -6.415 -3.033 5.446 1.00 95.69 81 SER A O 1
ATOM 632 N N . TRP A 1 82 ? -5.672 -1.983 3.612 1.00 97.25 82 TRP A N 1
ATOM 633 C CA . TRP A 1 82 ? -6.372 -0.723 3.886 1.00 97.25 82 TRP A CA 1
ATOM 634 C C . TRP A 1 82 ? -7.893 -0.889 3.951 1.00 97.25 82 TRP A C 1
ATOM 636 O O . TRP A 1 82 ? -8.547 -0.273 4.795 1.00 97.25 82 TRP A O 1
ATOM 646 N N . TRP A 1 83 ? -8.461 -1.737 3.090 1.00 96.31 83 TRP A N 1
ATOM 647 C CA . TRP A 1 83 ? -9.880 -2.084 3.144 1.00 96.31 83 TRP A CA 1
ATOM 648 C C . TRP A 1 83 ? -10.232 -2.814 4.448 1.00 96.31 83 TRP A C 1
ATOM 650 O O . TRP A 1 83 ? -11.160 -2.406 5.146 1.00 96.31 83 TRP A O 1
ATOM 660 N N . CYS A 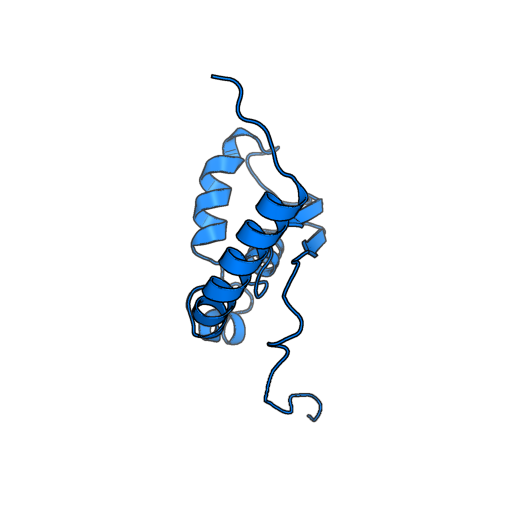1 84 ? -9.451 -3.830 4.828 1.00 96.06 84 CYS A N 1
ATOM 661 C CA . CYS A 1 84 ? -9.656 -4.605 6.058 1.00 96.06 84 CYS A CA 1
ATOM 662 C C . CYS A 1 84 ? -9.555 -3.747 7.327 1.00 96.06 84 CYS A C 1
ATOM 664 O O . CYS A 1 84 ? -10.289 -3.966 8.288 1.00 96.06 84 CYS A O 1
ATOM 666 N N . LEU A 1 85 ? -8.705 -2.718 7.312 1.00 96.94 85 LEU A N 1
ATOM 667 C CA . LEU A 1 85 ? -8.561 -1.751 8.404 1.00 96.94 85 LEU A CA 1
ATOM 668 C C . LEU A 1 85 ? -9.764 -0.794 8.548 1.00 96.94 85 LEU A C 1
ATOM 670 O O . LEU A 1 85 ? -9.815 -0.005 9.492 1.00 96.94 85 LEU A O 1
ATOM 674 N N . GLY A 1 86 ? -10.751 -0.864 7.648 1.00 96.50 86 GLY A N 1
ATOM 675 C CA . GLY A 1 86 ? -12.022 -0.149 7.763 1.00 96.50 86 GLY A CA 1
ATOM 676 C C . GLY A 1 86 ? -12.150 1.086 6.875 1.00 96.50 86 GLY A C 1
ATOM 677 O O . GLY A 1 86 ? -13.036 1.914 7.120 1.00 96.50 86 GLY A O 1
ATOM 678 N N . ALA A 1 87 ? -11.299 1.240 5.858 1.00 97.56 87 ALA A N 1
ATOM 679 C CA . ALA A 1 87 ? -11.480 2.283 4.855 1.00 97.56 87 ALA A CA 1
ATOM 680 C C . ALA A 1 87 ? -12.825 2.084 4.146 1.00 97.56 87 ALA A C 1
ATOM 682 O O . ALA A 1 87 ? -13.216 0.968 3.814 1.00 97.56 87 ALA A O 1
ATOM 683 N N . ARG A 1 88 ? -13.542 3.175 3.880 1.00 97.62 88 ARG A N 1
ATOM 684 C CA . ARG A 1 88 ? -14.851 3.117 3.220 1.00 97.62 88 ARG A CA 1
ATOM 685 C C . ARG A 1 88 ? -14.736 2.741 1.747 1.00 97.62 88 ARG A C 1
ATOM 687 O O . ARG A 1 88 ? -15.609 2.062 1.217 1.00 97.62 88 ARG A O 1
ATOM 694 N N . ASN A 1 89 ? -13.706 3.244 1.072 1.00 97.75 89 ASN A N 1
ATOM 695 C CA . ASN A 1 89 ? -13.382 2.921 -0.314 1.00 97.75 89 ASN A CA 1
ATOM 696 C C . ASN A 1 89 ? -11.869 2.971 -0.489 1.00 97.75 89 ASN A C 1
ATOM 698 O O . ASN A 1 89 ? -11.244 3.927 -0.033 1.00 97.75 89 ASN A O 1
ATOM 702 N N . VAL A 1 90 ? -11.304 2.006 -1.207 1.00 97.50 90 VAL A N 1
ATOM 703 C CA . VAL A 1 90 ? -9.882 1.997 -1.559 1.00 97.50 90 VAL A CA 1
ATOM 704 C C . VAL A 1 90 ? -9.761 1.707 -3.047 1.00 97.50 90 VAL A C 1
ATOM 706 O O . VAL A 1 90 ? -10.331 0.734 -3.534 1.00 97.50 90 VAL A O 1
ATOM 709 N N . TYR A 1 91 ? -9.037 2.556 -3.766 1.00 96.56 91 TYR A N 1
ATOM 710 C CA . TYR A 1 91 ? -8.739 2.373 -5.183 1.00 96.56 91 TYR A CA 1
ATOM 711 C C . TYR A 1 91 ? -7.233 2.203 -5.345 1.00 96.56 91 TYR A C 1
ATOM 713 O O . TYR A 1 91 ? -6.475 3.088 -4.956 1.00 96.56 91 TYR A O 1
ATOM 721 N N . GLY A 1 92 ? -6.803 1.064 -5.887 1.00 93.88 92 GLY A N 1
ATOM 722 C CA . GLY A 1 92 ? -5.402 0.812 -6.219 1.00 93.88 92 GLY A CA 1
ATOM 723 C C . GLY A 1 92 ? -5.083 1.265 -7.641 1.00 93.88 92 GLY A C 1
ATOM 724 O O . GLY A 1 92 ? -5.851 0.979 -8.559 1.00 93.88 92 GLY A O 1
ATOM 725 N N . LEU A 1 93 ? -3.952 1.943 -7.829 1.00 93.19 93 LEU A N 1
ATOM 726 C CA . LEU A 1 93 ? -3.409 2.276 -9.144 1.00 93.19 93 LEU A CA 1
ATOM 727 C C . LEU A 1 93 ? -1.944 1.848 -9.223 1.00 93.19 93 LEU A C 1
ATOM 729 O O . LEU A 1 93 ? -1.142 2.195 -8.360 1.00 93.19 93 LEU A O 1
ATOM 733 N N . VAL A 1 94 ? -1.574 1.142 -10.287 1.00 87.56 94 VAL A N 1
ATOM 734 C CA . VAL A 1 94 ? -0.184 0.781 -10.580 1.00 87.56 94 VAL A CA 1
ATOM 735 C C . VAL A 1 94 ? 0.067 0.893 -12.078 1.00 87.56 94 VAL A C 1
ATOM 737 O O . VAL A 1 94 ? -0.789 0.539 -12.887 1.00 87.56 94 VAL A O 1
ATOM 740 N N . PHE A 1 95 ? 1.250 1.376 -12.450 1.00 81.00 95 PHE A N 1
ATOM 741 C CA . PHE A 1 95 ? 1.745 1.280 -13.817 1.00 81.00 95 PHE A CA 1
ATOM 742 C C . PHE A 1 95 ? 2.635 0.050 -13.896 1.00 81.00 95 PHE A C 1
ATOM 744 O O . PHE A 1 95 ? 3.722 0.025 -13.325 1.00 81.00 95 PHE A O 1
ATOM 751 N N . LEU A 1 96 ? 2.128 -1.000 -14.540 1.00 67.38 96 LEU A N 1
ATOM 752 C CA . LEU A 1 96 ? 2.896 -2.210 -14.797 1.00 67.38 96 LEU A CA 1
ATOM 753 C C . LEU A 1 96 ? 3.269 -2.279 -16.278 1.00 67.38 96 LEU A C 1
ATOM 755 O O . LEU A 1 96 ? 2.453 -1.932 -17.137 1.00 67.38 96 LEU A O 1
ATOM 759 N N . PRO A 1 97 ? 4.467 -2.778 -16.604 1.00 60.84 97 PRO A N 1
ATOM 760 C CA . PRO A 1 97 ? 4.843 -3.045 -17.980 1.00 60.84 97 PRO A CA 1
ATOM 761 C C . PRO A 1 97 ? 4.068 -4.282 -18.422 1.00 60.84 97 PRO A C 1
ATOM 763 O O . PRO A 1 97 ? 4.139 -5.332 -17.784 1.00 60.84 97 PRO A O 1
ATOM 766 N N . LEU A 1 98 ? 3.348 -4.168 -19.536 1.00 51.75 98 LEU A N 1
ATOM 767 C CA . LEU A 1 98 ? 2.455 -5.181 -20.119 1.00 51.75 98 LEU A CA 1
ATOM 768 C C . LEU A 1 98 ? 3.076 -6.574 -20.371 1.00 51.75 98 LEU A C 1
ATOM 770 O O . LEU A 1 98 ? 2.374 -7.478 -20.811 1.00 51.75 98 LEU A O 1
ATOM 774 N N . ARG A 1 99 ? 4.365 -6.797 -20.095 1.00 46.53 99 ARG A N 1
ATOM 775 C CA . ARG A 1 99 ? 5.054 -8.054 -20.413 1.00 46.53 99 ARG A CA 1
ATOM 776 C C . ARG A 1 99 ? 4.762 -9.212 -19.447 1.00 46.53 99 ARG A C 1
ATOM 778 O O . ARG A 1 99 ? 5.107 -10.343 -19.770 1.00 46.53 99 ARG A O 1
ATOM 785 N N . TRP A 1 100 ? 4.109 -8.957 -18.312 1.00 44.75 100 TRP A N 1
ATOM 786 C CA . TRP A 1 100 ? 3.949 -9.945 -17.232 1.00 44.75 100 TRP A CA 1
ATOM 787 C C . TRP A 1 100 ? 2.506 -10.236 -16.815 1.00 44.75 100 TRP A C 1
ATOM 789 O O . TRP A 1 100 ? 2.296 -10.821 -15.755 1.00 44.75 100 TRP A O 1
ATOM 799 N N . ILE A 1 101 ? 1.500 -9.891 -17.631 1.00 46.25 101 ILE A N 1
ATOM 800 C CA . ILE A 1 101 ? 0.155 -10.452 -17.431 1.00 46.25 101 ILE A CA 1
ATOM 801 C C . ILE A 1 101 ? 0.229 -11.961 -17.736 1.00 46.25 101 ILE A C 1
ATOM 803 O O . ILE A 1 101 ? 0.064 -12.393 -18.869 1.00 46.25 101 ILE A O 1
ATOM 807 N N . MET A 1 102 ? 0.559 -12.721 -16.689 1.00 42.44 102 MET A N 1
ATOM 808 C CA . MET A 1 102 ? 0.256 -14.123 -16.404 1.00 42.44 102 MET A CA 1
ATOM 809 C C . MET A 1 102 ? 0.420 -15.124 -17.568 1.00 42.44 102 MET A C 1
ATOM 811 O O . MET A 1 102 ? -0.524 -15.324 -18.336 1.00 42.44 102 MET A O 1
ATOM 815 N N . PRO A 1 103 ? 1.526 -15.894 -17.650 1.00 38.56 103 PRO A N 1
ATOM 816 C CA . PRO A 1 103 ? 1.514 -17.160 -18.376 1.00 38.56 103 PRO A CA 1
ATOM 817 C C . PRO A 1 103 ? 0.705 -18.183 -17.558 1.00 38.56 103 PRO A C 1
ATOM 819 O O . PRO A 1 103 ? 1.261 -19.009 -16.842 1.00 38.56 103 PRO A O 1
ATOM 822 N N . GLY A 1 104 ? -0.624 -18.102 -17.597 1.00 37.53 104 GLY A N 1
ATOM 823 C CA . GLY A 1 104 ? -1.473 -19.045 -16.871 1.00 37.53 104 GLY A CA 1
ATOM 824 C C . GLY A 1 104 ? -2.960 -18.739 -16.980 1.00 37.53 104 GLY A C 1
ATOM 825 O O . GLY A 1 104 ? -3.438 -17.747 -16.438 1.00 37.53 104 GLY A O 1
ATOM 826 N N . ASN A 1 105 ? -3.685 -19.628 -17.660 1.00 40.56 105 ASN A N 1
ATOM 827 C CA . ASN A 1 105 ? -5.145 -19.679 -17.739 1.00 40.56 105 ASN A CA 1
ATOM 828 C C . ASN A 1 105 ? -5.796 -19.643 -16.341 1.00 40.56 105 ASN A C 1
ATOM 830 O O . ASN A 1 105 ? -5.970 -20.687 -15.719 1.00 40.56 105 ASN A O 1
ATOM 834 N N . TYR A 1 106 ? -6.224 -18.468 -15.883 1.00 42.28 106 TYR A N 1
ATOM 835 C CA . TYR A 1 106 ? -7.140 -18.323 -14.739 1.00 42.28 106 TYR A CA 1
ATOM 836 C C . TYR A 1 106 ? -8.482 -17.684 -15.134 1.00 42.28 106 TYR A C 1
ATOM 838 O O . TYR A 1 106 ? -9.216 -17.179 -14.293 1.00 42.28 106 TYR A O 1
ATOM 846 N N . LEU A 1 107 ? -8.840 -17.765 -16.418 1.00 31.81 107 LEU A N 1
ATOM 847 C CA . LEU A 1 107 ? -10.208 -17.572 -16.905 1.00 31.81 107 LEU A CA 1
ATOM 848 C C . LEU A 1 107 ? -10.779 -18.935 -17.302 1.00 31.81 107 LEU A C 1
ATOM 850 O O . LEU A 1 107 ? -10.829 -19.260 -18.482 1.00 31.81 107 LEU A O 1
ATOM 854 N N . ASN A 1 108 ? -11.082 -19.765 -16.305 1.00 32.88 108 ASN A N 1
ATOM 855 C CA . ASN A 1 108 ? -12.057 -20.861 -16.359 1.00 32.88 108 ASN A CA 1
ATOM 856 C C . ASN A 1 108 ? -12.062 -21.583 -15.007 1.00 32.88 108 ASN A C 1
ATOM 858 O O . ASN A 1 108 ? -11.296 -22.528 -14.821 1.00 32.88 108 ASN A O 1
ATOM 862 N N . LYS A 1 109 ? -12.926 -21.138 -14.092 1.00 33.16 109 LYS A N 1
ATOM 863 C CA . LYS A 1 109 ? -13.730 -21.966 -13.183 1.00 33.16 109 LYS A CA 1
ATOM 864 C C . LYS A 1 109 ? -14.980 -21.184 -12.807 1.00 33.16 109 LYS A C 1
ATOM 866 O O . LYS A 1 109 ? -14.850 -19.953 -12.636 1.00 33.16 109 LYS A O 1
#

pLDDT: mean 82.57, std 17.96, range [31.81, 97.75]

Organism: NCBI:txid1684

Foldseek 3Di:
DDPDDPPVVVVVVVQVVQQVVLVVLVVAVQHDPVCCVVDLLDAGPVLVVVLVVCLVVDVVSAQAQAAEEAEQCRVPRNQSNSVSSHHPYYHYDHDDDPPPPDPDPPPDD

Radius of gyration: 17.08 Å; chains: 1; bounding box: 41×45×36 Å